Protein AF-A0A2D5THM4-F1 (afdb_monomer_lite)

Secondary structure (DSSP, 8-state):
-HHHHHHHHHHTTPPP----THHHHHHHHH----HHHHHHHHHHHHHHHH-HHHHHHHHTS-HHHHHHHHHHHHHHHHHHHHHHHTTS---HHHHHHHHHHHHHHHHHHH-GGGGTTS-HHHHHHHHTSHHHHHHHHHHHHHHS-S---

Foldseek 3Di:
DQVVVQVVCVVVVHHRDDDQCVVVVVCVVVVDPDPVVVVVVVVVVVVCVPDVVSVVVVVPDDPVVVVVVVVVSVVVVVVVVVVVCVPDDDDPLLVVLQVVLQCQLVVCLVCLCVCVVPDPVVSVQSNNSVNSSVVSSVVSVVPPDPDPD

Radius 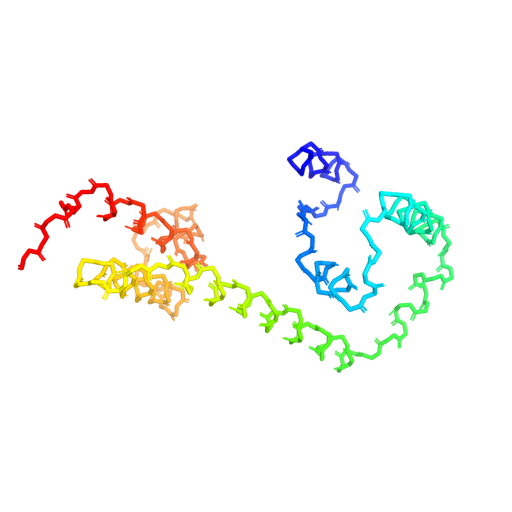of gyration: 20.5 Å; chains: 1; bounding box: 41×52×57 Å

Sequence (149 aa):
ADGVGTAVAGIFGGLPNTSFSQNVGLISMTGVMSRHVVSIGAVFLIICGFIPLVGAIIRTVPINVLGGGVIVMFGMVAAAGVNMLSGVAWNRRNMLIFAVSLSIGFGLQLVPDALQHTPGWLKILLTSGLLPAAFLAIVLNLILPEDID

pLDDT: mean 88.49, std 6.86, range [44.94, 95.81]

Structure (mmCIF, N/CA/C/O backbone):
data_AF-A0A2D5THM4-F1
#
_entry.id   AF-A0A2D5THM4-F1
#
loop_
_atom_site.group_PDB
_atom_site.id
_atom_site.type_symbol
_atom_site.label_atom_id
_atom_site.label_alt_id
_atom_site.label_comp_id
_atom_site.label_asym_id
_atom_site.label_entity_id
_atom_site.label_seq_id
_atom_site.pdbx_PDB_ins_code
_atom_site.Cartn_x
_atom_site.Cartn_y
_atom_site.Cartn_z
_atom_site.occupancy
_atom_site.B_iso_or_equiv
_atom_site.auth_seq_id
_atom_site.auth_comp_id
_atom_site.auth_asym_id
_atom_site.auth_atom_id
_atom_site.pdbx_PDB_model_num
ATOM 1 N N . ALA A 1 1 ? -13.167 4.631 -11.572 1.00 78.94 1 ALA A N 1
ATOM 2 C CA . ALA A 1 1 ? -12.142 4.756 -12.628 1.00 78.94 1 ALA A CA 1
ATOM 3 C C . ALA A 1 1 ? -11.077 3.672 -12.470 1.00 78.94 1 ALA A C 1
ATOM 5 O O . ALA A 1 1 ? -10.877 2.916 -13.408 1.00 78.94 1 ALA A O 1
ATOM 6 N N . ASP A 1 2 ? -10.496 3.520 -11.278 1.00 82.19 2 ASP A N 1
ATOM 7 C CA . ASP A 1 2 ? -9.368 2.611 -10.993 1.00 82.19 2 ASP A CA 1
ATOM 8 C C . ASP A 1 2 ? -9.632 1.138 -11.349 1.00 82.19 2 ASP A C 1
ATOM 10 O O . ASP A 1 2 ? -8.805 0.508 -12.005 1.00 82.19 2 ASP A O 1
ATOM 14 N N . GLY A 1 3 ? -10.817 0.601 -11.027 1.00 86.56 3 GLY A N 1
ATOM 15 C CA . GLY A 1 3 ? -11.189 -0.773 -11.399 1.00 86.56 3 GLY A CA 1
ATOM 16 C C . GLY A 1 3 ? -11.313 -0.992 -12.913 1.00 86.56 3 GLY A C 1
ATOM 17 O O . GLY A 1 3 ? -10.836 -1.994 -13.435 1.00 86.56 3 GLY A O 1
ATOM 18 N N . VAL A 1 4 ? -11.882 -0.022 -13.639 1.00 89.25 4 VAL A N 1
ATOM 19 C CA . VAL A 1 4 ? -11.970 -0.065 -15.111 1.00 89.25 4 VAL A CA 1
ATOM 20 C C . VAL A 1 4 ? -10.581 0.088 -15.731 1.00 89.25 4 VAL A C 1
ATOM 22 O O . VAL A 1 4 ? -10.229 -0.663 -16.632 1.00 89.25 4 VAL A O 1
ATOM 25 N N . GLY A 1 5 ? -9.762 1.011 -15.217 1.00 87.25 5 GLY A N 1
ATOM 26 C CA . GLY A 1 5 ? -8.383 1.204 -15.667 1.00 87.25 5 GLY A CA 1
ATOM 27 C C . GLY A 1 5 ? -7.515 -0.034 -15.444 1.00 87.25 5 GLY A C 1
ATOM 28 O O . GLY A 1 5 ? -6.733 -0.397 -16.315 1.00 87.25 5 GLY A O 1
ATOM 29 N N . THR A 1 6 ? -7.701 -0.724 -14.319 1.00 89.31 6 THR A N 1
ATOM 30 C CA . THR A 1 6 ? -7.056 -2.012 -14.031 1.00 89.31 6 THR A CA 1
ATOM 31 C C . THR A 1 6 ? -7.541 -3.118 -14.965 1.00 89.31 6 THR A C 1
ATOM 33 O O . THR A 1 6 ? -6.719 -3.871 -15.477 1.00 89.31 6 THR A O 1
ATOM 36 N N . ALA A 1 7 ? -8.846 -3.207 -15.238 1.00 90.25 7 ALA A N 1
ATOM 37 C CA . ALA A 1 7 ? -9.384 -4.197 -16.172 1.00 90.25 7 ALA A CA 1
ATOM 38 C C . ALA A 1 7 ? -8.823 -4.001 -17.590 1.00 90.25 7 ALA A C 1
ATOM 40 O O . ALA A 1 7 ? -8.372 -4.960 -18.212 1.00 90.25 7 ALA A O 1
ATOM 41 N N . VAL A 1 8 ? -8.783 -2.753 -18.072 1.00 90.56 8 VAL A N 1
ATOM 42 C CA . VAL A 1 8 ? -8.169 -2.411 -19.363 1.00 90.56 8 VAL A CA 1
ATOM 43 C C . VAL A 1 8 ? -6.675 -2.730 -19.350 1.00 90.56 8 VAL A C 1
ATOM 45 O O . VAL A 1 8 ? -6.195 -3.365 -20.282 1.00 90.56 8 VAL A O 1
ATOM 48 N N . ALA A 1 9 ? -5.943 -2.365 -18.293 1.00 89.00 9 ALA A N 1
ATOM 49 C CA . ALA A 1 9 ? -4.525 -2.701 -18.171 1.00 89.00 9 ALA A CA 1
ATOM 50 C C . ALA A 1 9 ? -4.290 -4.216 -18.237 1.00 89.00 9 ALA A C 1
ATOM 52 O O . ALA A 1 9 ? -3.413 -4.649 -18.977 1.00 89.00 9 ALA A O 1
ATOM 53 N N . GLY A 1 10 ? -5.120 -5.017 -17.563 1.00 90.69 10 GLY A N 1
ATOM 54 C CA . GLY A 1 10 ? -5.049 -6.478 -17.604 1.00 90.69 10 GLY A CA 1
ATOM 55 C C . GLY A 1 10 ? -5.205 -7.064 -19.012 1.00 90.69 10 GLY A C 1
ATOM 56 O O . GLY A 1 10 ? -4.492 -8.005 -19.349 1.00 90.69 10 GLY A O 1
ATOM 57 N N . ILE A 1 11 ? -6.053 -6.474 -19.869 1.00 93.00 11 ILE A N 1
ATOM 58 C CA . ILE A 1 11 ? -6.193 -6.881 -21.285 1.00 93.00 11 ILE A CA 1
ATOM 59 C C . ILE A 1 11 ? -4.870 -6.699 -22.046 1.00 93.00 11 ILE A C 1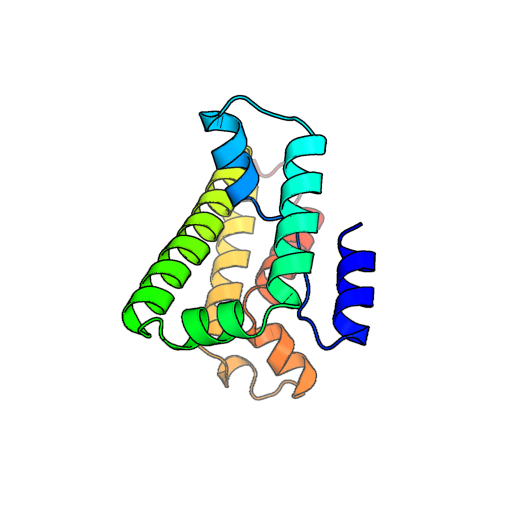
ATOM 61 O O . ILE A 1 11 ? -4.520 -7.525 -22.885 1.00 93.00 11 ILE A O 1
ATOM 65 N N . PHE A 1 12 ? -4.116 -5.645 -21.731 1.00 89.94 12 PHE A N 1
ATOM 66 C CA . PHE A 1 12 ? -2.824 -5.340 -22.353 1.00 89.94 12 PHE A CA 1
ATOM 67 C C . PHE A 1 12 ? -1.619 -5.932 -21.594 1.00 89.94 12 PHE A C 1
ATOM 69 O O . PHE A 1 12 ? -0.480 -5.570 -21.882 1.00 89.94 12 PHE A O 1
ATOM 76 N N . GLY A 1 13 ? -1.842 -6.830 -20.625 1.00 88.50 13 GLY A N 1
ATOM 77 C CA . GLY A 1 13 ? -0.775 -7.444 -19.820 1.00 88.50 13 GLY A CA 1
ATOM 78 C C . GLY A 1 13 ? -0.152 -6.517 -18.766 1.00 88.50 13 GLY A C 1
ATOM 79 O O . GLY A 1 13 ? 0.914 -6.814 -18.231 1.00 88.50 13 GLY A O 1
ATOM 80 N N . GLY A 1 14 ? -0.797 -5.389 -18.475 1.00 86.38 14 GLY A N 1
ATOM 81 C CA . GLY A 1 14 ? -0.431 -4.476 -17.399 1.00 86.38 14 GLY A CA 1
ATOM 82 C C . GLY A 1 14 ? -0.827 -4.998 -16.017 1.00 86.38 14 GLY A C 1
ATOM 83 O O . GLY A 1 14 ? -1.682 -5.871 -15.867 1.00 86.38 14 GLY A O 1
ATOM 84 N N . LEU A 1 15 ? -0.194 -4.435 -14.989 1.00 87.44 15 LEU A N 1
ATOM 85 C CA . LEU A 1 15 ? -0.490 -4.738 -13.590 1.00 87.44 15 LEU A CA 1
ATOM 86 C C . LEU A 1 15 ? -1.693 -3.919 -13.081 1.00 87.44 15 LEU A C 1
ATOM 88 O O . LEU A 1 15 ? -2.080 -2.936 -13.717 1.00 87.44 15 LEU A O 1
ATOM 92 N N . PRO A 1 16 ? -2.297 -4.302 -11.939 1.00 83.56 16 PRO A N 1
ATOM 93 C CA . PRO A 1 16 ? -3.325 -3.497 -11.292 1.00 83.56 16 PRO A CA 1
ATOM 94 C C . PRO A 1 16 ? -2.842 -2.082 -10.974 1.00 83.56 16 PRO A C 1
ATOM 96 O O . PRO A 1 16 ? -1.770 -1.894 -10.398 1.00 83.56 16 PRO A O 1
ATOM 99 N N . ASN A 1 17 ? -3.665 -1.094 -11.317 1.00 84.56 17 ASN A N 1
ATOM 100 C CA . ASN A 1 17 ? -3.349 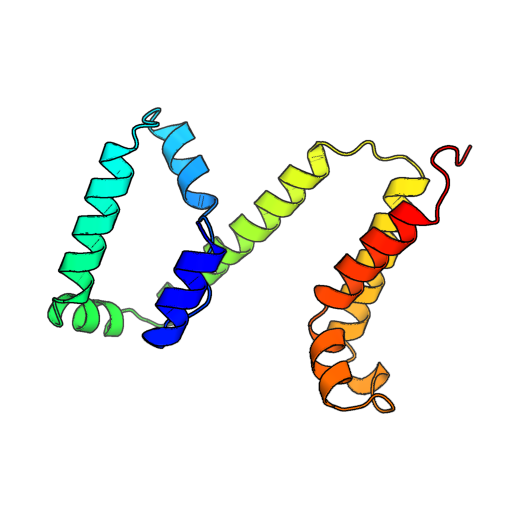0.321 -11.173 1.00 84.56 17 ASN A CA 1
ATOM 101 C C . ASN A 1 17 ? -4.226 0.947 -10.088 1.00 84.56 17 ASN A C 1
ATOM 103 O O . ASN A 1 17 ? -5.413 0.640 -9.972 1.00 84.56 17 ASN A O 1
ATOM 107 N N . THR A 1 18 ? -3.655 1.877 -9.330 1.00 84.12 18 THR A N 1
ATOM 108 C CA . THR A 1 18 ? -4.377 2.667 -8.329 1.00 84.12 18 THR A CA 1
ATOM 109 C C . THR A 1 18 ? -3.865 4.102 -8.323 1.00 84.12 18 THR A C 1
ATOM 111 O O . THR A 1 18 ? -2.790 4.399 -8.854 1.00 84.12 18 THR A O 1
ATOM 114 N N . SER A 1 19 ? -4.643 5.002 -7.733 1.00 80.25 19 SER A N 1
ATOM 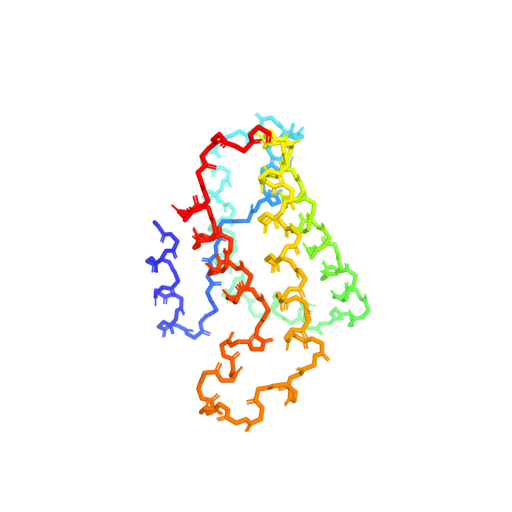115 C CA . SER A 1 19 ? -4.259 6.398 -7.553 1.00 80.25 19 SER A CA 1
ATOM 116 C C . SER A 1 19 ? -2.990 6.517 -6.693 1.00 80.25 19 SER A C 1
ATOM 118 O O . SER A 1 19 ? -2.953 6.077 -5.546 1.00 80.25 19 SER A O 1
ATOM 120 N N . PHE A 1 20 ? -1.936 7.127 -7.242 1.00 77.44 20 PHE A N 1
ATOM 121 C CA . PHE A 1 20 ? -0.663 7.315 -6.541 1.00 77.44 20 PHE A CA 1
ATOM 122 C C . PHE A 1 20 ? -0.751 8.460 -5.520 1.00 77.44 20 PHE A C 1
ATOM 124 O O . PHE A 1 20 ? -0.769 9.635 -5.892 1.00 77.44 20 PHE A O 1
ATOM 131 N N . SER A 1 21 ? -0.728 8.137 -4.223 1.00 70.25 21 SER A N 1
ATOM 132 C CA . SER A 1 21 ? -0.778 9.132 -3.134 1.00 70.25 21 SER A CA 1
ATOM 133 C C . SER A 1 21 ? 0.414 10.097 -3.121 1.00 70.25 21 SER A C 1
ATOM 135 O O . SER A 1 21 ? 0.312 11.198 -2.585 1.00 70.25 21 SER A O 1
ATOM 137 N N . GLN A 1 22 ? 1.531 9.740 -3.765 1.00 77.12 22 GLN A N 1
ATOM 138 C CA . GLN A 1 22 ? 2.686 10.631 -3.946 1.00 77.12 22 GLN A CA 1
ATOM 139 C C . GLN A 1 22 ? 2.325 11.904 -4.732 1.00 77.12 22 GLN A C 1
ATOM 141 O O . GLN A 1 22 ? 2.898 12.967 -4.486 1.00 77.12 22 GLN A O 1
ATOM 146 N N . ASN A 1 23 ? 1.325 11.830 -5.617 1.00 78.56 23 ASN A N 1
ATOM 147 C CA . ASN A 1 23 ? 0.868 12.979 -6.399 1.00 78.56 23 ASN A CA 1
ATOM 148 C C . ASN A 1 23 ? 0.219 14.051 -5.512 1.00 78.56 23 ASN A C 1
ATOM 150 O O . ASN A 1 23 ? 0.340 15.239 -5.801 1.00 78.56 23 ASN A O 1
ATOM 154 N N . VAL A 1 24 ? -0.417 13.656 -4.403 1.00 73.19 24 VAL A N 1
ATOM 155 C CA . VAL A 1 24 ? -1.021 14.592 -3.439 1.00 73.19 24 VAL A CA 1
ATOM 156 C C . VAL A 1 24 ? 0.059 15.430 -2.748 1.00 73.19 24 VAL A C 1
ATOM 158 O O . VAL A 1 24 ? -0.106 16.640 -2.595 1.00 73.19 24 VAL A O 1
ATOM 161 N N . GLY A 1 25 ? 1.201 14.818 -2.412 1.00 72.31 25 GLY A N 1
ATOM 162 C CA . GLY A 1 25 ? 2.359 15.529 -1.862 1.00 72.31 25 GLY A CA 1
ATOM 163 C C . GLY A 1 25 ? 2.899 16.588 -2.828 1.00 72.31 25 GLY A C 1
ATOM 164 O O . GLY A 1 25 ? 3.069 17.745 -2.447 1.00 72.31 25 GLY A O 1
ATOM 165 N N . LEU A 1 26 ? 3.060 16.237 -4.106 1.00 79.00 26 LEU A N 1
ATOM 166 C CA . LEU A 1 26 ? 3.470 17.183 -5.153 1.00 79.00 26 LEU A CA 1
ATOM 167 C C . LEU A 1 26 ? 2.493 18.358 -5.315 1.00 79.00 26 LEU A C 1
ATOM 169 O O . LEU A 1 26 ? 2.924 19.505 -5.454 1.00 79.00 26 LEU A O 1
ATOM 173 N N . ILE A 1 27 ? 1.184 18.098 -5.250 1.00 84.25 27 ILE A N 1
ATOM 174 C CA . ILE A 1 27 ? 0.154 19.147 -5.312 1.00 84.25 27 ILE A CA 1
ATOM 175 C C . ILE A 1 27 ? 0.257 20.078 -4.098 1.00 84.25 27 ILE A C 1
ATOM 177 O O . ILE A 1 27 ? 0.168 21.291 -4.266 1.00 84.25 27 ILE A O 1
ATOM 181 N N . SER A 1 28 ? 0.507 19.549 -2.894 1.00 77.75 28 SER A N 1
ATOM 182 C CA . SER A 1 28 ? 0.663 20.381 -1.689 1.00 77.75 28 SER A CA 1
ATOM 183 C C . SER A 1 28 ? 1.880 21.313 -1.739 1.00 77.75 28 SER A C 1
ATOM 185 O O . SER A 1 28 ? 1.813 22.421 -1.217 1.00 77.75 28 SER A O 1
ATOM 187 N N . MET A 1 29 ? 2.964 20.907 -2.412 1.00 82.88 29 MET A N 1
ATOM 188 C CA . MET A 1 29 ? 4.165 21.738 -2.581 1.00 82.88 29 MET A CA 1
ATOM 189 C C . MET A 1 29 ? 4.025 22.766 -3.707 1.00 82.88 29 MET A C 1
ATOM 191 O O . MET A 1 29 ? 4.495 23.892 -3.583 1.00 82.88 29 MET A O 1
ATOM 195 N N . THR A 1 30 ? 3.411 22.372 -4.825 1.00 88.81 30 THR A N 1
ATOM 196 C CA . THR A 1 30 ? 3.282 23.230 -6.015 1.00 88.81 30 THR A CA 1
ATOM 197 C C . THR A 1 30 ? 2.065 24.152 -5.958 1.00 88.81 30 THR A C 1
ATOM 199 O O . THR A 1 30 ? 2.026 25.149 -6.672 1.00 88.81 30 THR A O 1
ATOM 202 N N . GLY A 1 31 ? 1.055 23.822 -5.148 1.00 86.62 31 GLY A N 1
ATOM 203 C CA . GLY A 1 31 ? -0.224 24.532 -5.080 1.00 86.62 31 GLY A CA 1
ATOM 204 C C . GLY A 1 31 ? -1.110 24.355 -6.321 1.00 86.62 31 GLY A C 1
ATOM 205 O O . GLY A 1 31 ? -2.180 24.957 -6.404 1.00 86.62 31 GLY A O 1
ATOM 206 N N . VAL A 1 32 ? -0.700 23.538 -7.299 1.00 88.88 32 VAL A N 1
ATOM 207 C CA . VAL A 1 32 ? -1.402 23.396 -8.582 1.00 88.88 32 VAL A CA 1
ATOM 208 C C . VAL A 1 32 ? -2.279 22.143 -8.580 1.00 88.88 32 VAL A C 1
ATOM 210 O O . VAL A 1 32 ? -1.810 21.036 -8.820 1.00 88.88 32 VAL A O 1
ATOM 213 N N . MET A 1 33 ? -3.588 22.323 -8.387 1.00 86.31 33 MET A N 1
ATOM 214 C CA . MET A 1 33 ? -4.593 21.244 -8.420 1.00 86.31 33 MET A CA 1
ATOM 215 C C . MET A 1 33 ? -5.316 21.138 -9.785 1.00 86.31 33 MET A C 1
ATOM 217 O O . MET A 1 33 ? -6.499 20.810 -9.872 1.00 86.31 33 MET A O 1
ATOM 221 N N . SER A 1 34 ? -4.636 21.462 -10.889 1.00 89.44 34 SER A N 1
ATOM 222 C CA . SER A 1 34 ? -5.265 21.481 -12.219 1.00 89.44 34 SER A CA 1
ATOM 223 C C . SER A 1 34 ? -5.298 20.096 -12.868 1.00 89.44 34 SER A C 1
ATOM 225 O O . SER A 1 34 ? -4.255 19.489 -13.115 1.00 89.44 34 SER A O 1
ATOM 227 N N . ARG A 1 35 ? -6.496 19.639 -13.269 1.00 88.12 35 ARG A N 1
ATOM 228 C CA . ARG A 1 35 ? -6.676 18.393 -14.046 1.00 88.12 35 ARG A CA 1
ATOM 229 C C . ARG A 1 35 ? -5.879 18.381 -15.354 1.00 88.12 35 ARG A C 1
ATOM 231 O O . ARG A 1 35 ? -5.469 17.323 -15.809 1.00 88.12 35 ARG A O 1
ATOM 238 N N . HIS A 1 36 ? -5.642 19.556 -15.942 1.00 91.25 36 HIS A N 1
ATOM 239 C CA . HIS A 1 36 ? -4.914 19.683 -17.203 1.00 91.25 36 HIS A CA 1
ATOM 240 C C . HIS A 1 36 ? -3.453 19.261 -17.052 1.00 91.25 36 HIS A C 1
ATOM 242 O O . HIS A 1 36 ? -2.919 18.620 -17.948 1.00 91.25 36 HIS A O 1
ATOM 248 N N . VAL A 1 37 ? -2.830 19.549 -15.904 1.00 89.75 37 VAL A N 1
ATOM 249 C CA . VAL A 1 37 ? -1.444 19.140 -15.623 1.00 89.75 37 VAL A CA 1
ATOM 250 C C . VAL A 1 37 ? -1.339 17.616 -15.598 1.00 89.75 37 VAL A C 1
ATOM 252 O O . VAL A 1 37 ? -0.445 17.048 -16.220 1.00 89.75 37 VAL A O 1
ATOM 255 N N . VAL A 1 38 ? -2.305 16.950 -14.959 1.00 88.56 38 VAL A N 1
ATOM 256 C CA . VAL A 1 38 ? -2.375 15.483 -14.915 1.00 88.56 38 VAL A CA 1
ATOM 257 C C . VAL A 1 38 ? -2.606 14.899 -16.311 1.00 88.56 38 VAL A C 1
ATOM 259 O O . VAL A 1 38 ? -1.912 13.962 -16.697 1.00 88.56 38 VAL A O 1
ATOM 262 N N . SER A 1 39 ? -3.521 15.471 -17.101 1.00 90.38 39 SER A N 1
ATOM 263 C CA . SER A 1 39 ? -3.778 15.014 -18.474 1.00 90.38 39 SER A CA 1
ATOM 264 C C . SER A 1 39 ? -2.561 15.169 -19.388 1.00 90.38 39 SER A C 1
ATOM 266 O O . SER A 1 39 ? -2.262 14.259 -20.158 1.00 90.38 39 SER A O 1
ATOM 268 N N . ILE A 1 40 ? -1.832 16.286 -19.292 1.00 93.88 40 ILE A N 1
ATOM 269 C CA . ILE A 1 40 ? -0.593 16.503 -20.056 1.00 93.88 40 ILE A CA 1
ATOM 270 C C . ILE A 1 40 ? 0.458 15.464 -19.655 1.00 93.88 40 ILE A C 1
ATOM 272 O O . ILE A 1 40 ? 1.075 14.857 -20.528 1.00 93.88 40 ILE A O 1
ATOM 276 N N . GLY A 1 41 ? 0.615 15.203 -18.352 1.00 91.31 41 GLY A N 1
ATOM 277 C CA . GLY A 1 41 ? 1.498 14.150 -17.851 1.00 91.31 41 GLY A CA 1
ATOM 278 C C . GLY A 1 41 ? 1.118 12.760 -18.371 1.00 91.31 41 GLY A C 1
ATOM 279 O O . GLY A 1 41 ? 1.988 12.006 -18.796 1.00 91.31 41 GLY A O 1
ATOM 280 N N . ALA A 1 42 ? -0.176 12.435 -18.414 1.00 90.69 42 ALA A N 1
ATOM 281 C CA . ALA A 1 42 ? -0.656 11.165 -18.956 1.00 90.69 42 ALA A CA 1
ATOM 282 C C . ALA A 1 42 ? -0.337 11.017 -20.453 1.00 90.69 42 ALA A C 1
ATOM 284 O O . ALA A 1 42 ? 0.200 9.991 -20.864 1.00 90.69 42 ALA A O 1
ATOM 285 N N . VAL A 1 43 ? -0.605 12.048 -21.264 1.00 95.25 43 VAL A N 1
ATOM 286 C CA . VAL A 1 43 ? -0.266 12.049 -22.699 1.00 95.25 43 VAL A CA 1
ATOM 287 C C . VAL A 1 43 ? 1.242 11.920 -22.905 1.00 95.25 43 VAL A C 1
ATOM 289 O O . VAL A 1 43 ? 1.680 11.139 -23.747 1.00 95.25 43 VAL A O 1
ATOM 292 N N . PHE A 1 44 ? 2.041 12.627 -22.106 1.00 94.62 44 PHE A N 1
ATOM 293 C CA . PHE A 1 44 ? 3.496 12.513 -22.131 1.00 94.62 44 PHE A CA 1
ATOM 294 C C . PHE A 1 44 ? 3.964 11.078 -21.848 1.00 94.62 44 PHE A C 1
ATOM 296 O O . PHE A 1 44 ? 4.749 10.532 -22.620 1.00 94.62 44 PHE A O 1
ATOM 303 N N . LEU A 1 45 ? 3.437 10.433 -20.802 1.00 92.62 45 LEU A N 1
ATOM 304 C CA . LEU A 1 45 ? 3.777 9.045 -20.472 1.00 92.62 45 LEU A CA 1
ATOM 305 C C . LEU A 1 45 ? 3.348 8.058 -21.564 1.00 92.62 45 LEU A C 1
ATOM 307 O O . LEU A 1 45 ? 4.097 7.127 -21.856 1.00 92.62 45 LEU A O 1
ATOM 311 N N . ILE A 1 46 ? 2.193 8.276 -22.201 1.00 92.75 46 ILE A N 1
ATOM 312 C CA . ILE A 1 46 ? 1.748 7.475 -23.350 1.00 92.75 46 ILE A CA 1
ATOM 313 C C . ILE A 1 46 ? 2.759 7.593 -24.495 1.00 92.75 46 ILE A C 1
ATOM 315 O O . ILE A 1 46 ? 3.213 6.574 -25.010 1.00 92.75 46 ILE A O 1
ATOM 319 N N . ILE A 1 47 ? 3.164 8.816 -24.858 1.00 94.88 47 ILE A N 1
ATOM 320 C CA . ILE A 1 47 ? 4.158 9.054 -25.915 1.00 94.88 47 ILE A CA 1
ATOM 321 C C . ILE A 1 47 ? 5.486 8.373 -25.565 1.00 94.88 47 ILE A C 1
ATOM 323 O O . ILE A 1 47 ? 6.035 7.648 -26.391 1.00 94.88 47 ILE A O 1
ATOM 327 N N . CYS A 1 48 ? 5.979 8.543 -24.335 1.00 92.75 48 CYS A N 1
ATOM 328 C CA . CYS A 1 48 ? 7.194 7.877 -23.867 1.00 92.75 48 CYS A CA 1
ATOM 329 C C . CYS A 1 48 ? 7.091 6.347 -23.927 1.00 92.75 48 CYS A C 1
ATOM 331 O O . CYS A 1 48 ? 8.078 5.697 -24.262 1.00 92.75 48 CYS A O 1
ATOM 333 N N . GLY A 1 49 ? 5.913 5.778 -23.658 1.00 90.12 49 GLY A N 1
ATOM 334 C CA . GLY A 1 49 ? 5.661 4.339 -23.756 1.00 90.12 49 GLY A CA 1
ATOM 335 C C . GLY A 1 49 ? 5.830 3.778 -25.171 1.00 90.12 49 GLY A C 1
ATOM 336 O O . GLY A 1 49 ? 6.239 2.630 -25.323 1.00 90.12 49 GLY A O 1
ATOM 337 N N . PHE A 1 50 ? 5.591 4.589 -26.207 1.00 93.19 50 PHE A N 1
ATOM 338 C CA . PHE A 1 50 ? 5.822 4.206 -27.605 1.00 93.19 50 PHE A CA 1
ATOM 339 C C . PHE A 1 50 ? 7.267 4.430 -28.077 1.00 93.19 50 PHE A C 1
ATOM 341 O O . PHE A 1 50 ? 7.623 3.989 -29.170 1.00 93.19 50 PHE A O 1
ATOM 348 N N . ILE A 1 51 ? 8.114 5.095 -27.282 1.00 95.44 51 ILE A N 1
ATOM 349 C CA . ILE A 1 51 ? 9.503 5.390 -27.646 1.00 95.44 51 ILE A CA 1
ATOM 350 C C . ILE A 1 51 ? 10.429 4.320 -27.038 1.00 95.44 51 ILE A C 1
ATOM 352 O O . ILE A 1 51 ? 10.731 4.370 -25.842 1.00 95.44 51 ILE A O 1
ATOM 356 N N . PRO A 1 52 ? 10.983 3.389 -27.840 1.00 90.12 52 PRO A N 1
ATOM 357 C CA . PRO A 1 52 ? 11.829 2.307 -27.324 1.00 90.12 52 PRO A CA 1
ATOM 358 C C . PRO A 1 52 ? 13.128 2.813 -26.679 1.00 90.12 52 PRO A C 1
ATOM 360 O O . PRO A 1 52 ? 13.675 2.157 -25.794 1.00 90.12 52 PRO A O 1
ATOM 363 N N . LEU A 1 53 ? 13.601 4.002 -27.072 1.00 93.25 53 LEU A N 1
ATOM 364 C CA . LEU A 1 53 ? 14.772 4.644 -26.473 1.00 93.25 53 LEU A CA 1
ATOM 365 C C . LEU A 1 53 ? 14.571 4.935 -24.977 1.00 93.25 53 LEU A C 1
ATOM 367 O O . LEU A 1 53 ? 15.501 4.762 -24.194 1.00 93.25 53 LEU A O 1
ATOM 371 N N . VAL A 1 54 ? 13.357 5.315 -24.565 1.00 91.50 54 VAL A N 1
ATOM 372 C CA . VAL A 1 54 ? 13.041 5.561 -23.150 1.00 91.50 54 VAL A CA 1
ATOM 373 C C . VAL A 1 54 ? 13.161 4.259 -22.356 1.00 91.50 54 VAL A C 1
ATOM 375 O O . VAL A 1 54 ? 13.814 4.228 -21.315 1.00 91.50 54 VAL A O 1
ATOM 378 N N . GLY A 1 55 ? 12.618 3.159 -22.887 1.00 88.12 55 GLY A N 1
ATOM 379 C CA . GLY A 1 55 ? 12.759 1.832 -22.282 1.00 88.12 55 GLY A CA 1
ATOM 380 C C . GLY A 1 55 ? 14.216 1.363 -22.194 1.00 88.12 55 GLY A C 1
ATOM 381 O O . GLY A 1 55 ? 14.623 0.798 -21.178 1.00 88.12 55 GLY A O 1
ATOM 382 N N . ALA A 1 56 ? 15.027 1.649 -23.218 1.00 92.25 56 ALA A N 1
ATOM 383 C CA . ALA A 1 56 ? 16.454 1.332 -23.212 1.00 92.25 56 ALA A CA 1
ATOM 384 C C . ALA A 1 56 ? 17.201 2.082 -22.098 1.00 92.25 56 ALA A C 1
ATOM 386 O O . ALA A 1 56 ? 17.973 1.464 -21.369 1.00 92.25 56 ALA A O 1
ATOM 387 N N . ILE A 1 57 ? 16.920 3.376 -21.910 1.00 93.31 57 ILE A N 1
ATOM 388 C CA . ILE A 1 57 ? 17.509 4.180 -20.829 1.00 93.31 57 ILE A CA 1
ATOM 389 C C . ILE A 1 57 ? 17.106 3.619 -19.461 1.00 93.31 57 ILE A C 1
ATOM 391 O O . ILE A 1 57 ? 17.973 3.406 -18.615 1.00 93.31 57 ILE A O 1
ATOM 395 N N . ILE A 1 58 ? 15.826 3.297 -19.253 1.00 89.69 58 ILE A N 1
ATOM 396 C CA . ILE A 1 58 ? 15.351 2.713 -17.986 1.00 89.69 58 ILE A CA 1
ATOM 397 C C . ILE A 1 58 ? 16.082 1.397 -17.680 1.00 89.69 58 ILE A C 1
ATOM 399 O O . ILE A 1 58 ? 16.468 1.158 -16.538 1.00 89.69 58 ILE A O 1
ATOM 403 N N . ARG A 1 59 ? 16.354 0.567 -18.695 1.00 90.25 59 ARG A N 1
ATOM 404 C CA . ARG A 1 59 ? 17.102 -0.689 -18.525 1.00 90.25 59 ARG A CA 1
ATOM 405 C C . ARG A 1 59 ? 18.566 -0.481 -18.119 1.00 90.25 59 ARG A C 1
ATOM 407 O O . ARG A 1 59 ? 19.149 -1.378 -17.517 1.00 90.25 59 ARG A O 1
ATOM 414 N N . THR A 1 60 ? 19.165 0.669 -18.432 1.00 94.12 60 THR A N 1
ATOM 415 C CA . THR A 1 60 ? 20.536 0.993 -17.990 1.00 94.12 60 THR A CA 1
ATOM 416 C C . THR A 1 60 ? 20.619 1.414 -16.523 1.00 94.12 60 THR A C 1
ATOM 418 O O . THR A 1 60 ? 21.723 1.501 -15.986 1.00 94.12 60 THR A O 1
ATOM 421 N N . VAL A 1 61 ? 19.481 1.658 -15.859 1.00 93.31 61 VAL A N 1
ATOM 422 C CA . VAL A 1 61 ? 19.455 2.083 -14.457 1.00 93.31 61 VAL A CA 1
ATOM 423 C C . VAL A 1 61 ? 19.969 0.952 -13.554 1.00 93.31 61 VAL A C 1
ATOM 425 O O . VAL A 1 61 ? 19.421 -0.153 -13.575 1.00 93.31 61 VAL A O 1
ATOM 428 N N . PRO A 1 62 ? 20.993 1.210 -12.721 1.00 93.88 62 PRO A N 1
ATOM 429 C CA . PRO A 1 62 ? 21.524 0.219 -11.794 1.00 93.88 62 PRO A CA 1
ATOM 430 C C . PRO A 1 62 ? 20.493 -0.265 -10.760 1.00 93.88 62 PRO A C 1
ATOM 432 O O . PRO A 1 62 ? 19.691 0.514 -10.238 1.00 93.88 62 PRO A O 1
ATOM 435 N N . ILE A 1 63 ? 20.555 -1.550 -10.393 1.00 92.19 63 ILE A N 1
ATOM 436 C CA . ILE A 1 63 ? 19.598 -2.172 -9.460 1.00 92.19 63 ILE A CA 1
ATOM 437 C C . ILE A 1 63 ? 19.605 -1.533 -8.063 1.00 92.19 63 ILE A C 1
ATOM 439 O O . ILE A 1 63 ? 18.569 -1.465 -7.409 1.00 92.19 63 ILE A O 1
ATOM 443 N N . ASN A 1 64 ? 20.744 -1.005 -7.615 1.00 93.19 64 ASN A N 1
ATOM 444 C CA . ASN A 1 64 ? 20.863 -0.269 -6.355 1.00 93.19 64 ASN A CA 1
ATOM 445 C C . ASN A 1 64 ? 20.064 1.047 -6.366 1.00 93.19 64 ASN A C 1
ATOM 447 O O . ASN A 1 64 ? 19.515 1.428 -5.334 1.00 93.19 64 ASN A O 1
ATOM 451 N N . VAL A 1 65 ? 19.939 1.713 -7.519 1.00 93.56 65 VAL A N 1
ATOM 452 C CA . VAL A 1 65 ? 19.107 2.922 -7.662 1.00 93.56 65 VAL A CA 1
ATOM 453 C C . VAL A 1 65 ? 17.626 2.550 -7.661 1.00 93.56 65 VAL A C 1
ATOM 455 O O . VAL A 1 65 ? 16.835 3.172 -6.951 1.00 93.56 65 VAL A O 1
ATOM 458 N N . LEU A 1 66 ? 17.257 1.492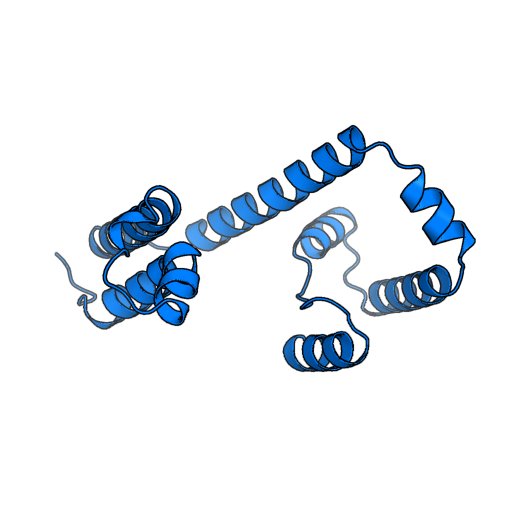 -8.394 1.00 90.31 66 LEU A N 1
ATOM 459 C CA . LEU A 1 66 ? 15.888 0.966 -8.389 1.00 90.31 66 LEU A CA 1
ATOM 460 C C . LEU A 1 66 ? 15.463 0.535 -6.978 1.00 90.31 66 LEU A C 1
ATOM 462 O O . LEU A 1 66 ? 14.370 0.881 -6.538 1.00 90.31 66 LEU A O 1
ATOM 466 N N . GLY A 1 67 ? 16.350 -0.136 -6.238 1.00 91.12 67 GLY A N 1
ATOM 467 C CA . GLY A 1 67 ? 16.124 -0.513 -4.842 1.00 91.12 67 GLY A CA 1
ATOM 468 C C . GLY A 1 67 ? 15.876 0.695 -3.936 1.00 91.12 67 GLY A C 1
ATOM 469 O O . GLY A 1 67 ? 14.922 0.688 -3.162 1.00 91.12 67 GLY A O 1
ATOM 470 N N . GLY A 1 68 ? 16.666 1.765 -4.083 1.00 92.25 68 GLY A N 1
ATOM 471 C CA . GLY A 1 68 ? 16.436 3.025 -3.367 1.00 92.25 68 GLY A CA 1
ATOM 472 C C . GLY A 1 68 ? 15.058 3.629 -3.660 1.00 92.25 68 GLY A C 1
ATOM 473 O O . GLY A 1 68 ? 14.342 4.013 -2.735 1.00 92.25 68 GLY A O 1
ATOM 474 N N . GLY A 1 69 ? 14.643 3.639 -4.931 1.00 89.88 69 GLY A N 1
ATOM 475 C CA . GLY A 1 69 ? 13.309 4.096 -5.332 1.00 89.88 69 GLY A CA 1
ATOM 476 C C . GLY A 1 69 ? 12.180 3.267 -4.710 1.00 89.88 69 GLY A C 1
ATOM 477 O O . GLY A 1 69 ? 11.206 3.823 -4.203 1.00 89.88 69 GLY A O 1
ATOM 478 N N . VAL A 1 70 ? 12.339 1.942 -4.679 1.00 89.62 70 VAL A N 1
ATOM 479 C CA . VAL A 1 70 ? 11.376 1.016 -4.067 1.00 89.62 70 VAL A CA 1
ATOM 480 C C . VAL A 1 70 ? 11.255 1.243 -2.555 1.00 89.62 70 VAL A C 1
ATOM 482 O O . VAL A 1 70 ? 10.139 1.281 -2.039 1.00 89.62 70 VAL A O 1
ATOM 485 N N . ILE A 1 71 ? 12.370 1.465 -1.848 1.00 92.25 71 ILE A N 1
ATOM 486 C CA . ILE A 1 71 ? 12.364 1.773 -0.407 1.00 92.25 71 ILE A CA 1
ATOM 487 C C . ILE A 1 71 ? 11.576 3.056 -0.130 1.00 92.25 71 ILE A C 1
ATOM 489 O O . ILE A 1 71 ? 10.727 3.073 0.761 1.00 92.25 71 ILE A O 1
ATOM 493 N N . VAL A 1 72 ? 11.807 4.116 -0.912 1.00 89.88 72 VAL A N 1
ATOM 494 C CA . VAL A 1 72 ? 11.060 5.376 -0.770 1.00 89.88 72 VAL A CA 1
ATOM 495 C C . VAL A 1 72 ? 9.573 5.163 -1.055 1.00 89.88 72 VAL A C 1
ATOM 497 O O . VAL A 1 72 ? 8.732 5.656 -0.304 1.00 89.88 72 VAL A O 1
ATOM 500 N N . MET A 1 73 ? 9.227 4.397 -2.095 1.00 87.62 73 MET A N 1
ATOM 501 C CA . MET A 1 73 ? 7.832 4.107 -2.434 1.00 87.62 73 MET A CA 1
ATOM 502 C C . MET A 1 73 ? 7.114 3.377 -1.291 1.00 87.62 73 MET A C 1
ATOM 504 O O . MET A 1 73 ? 6.064 3.836 -0.843 1.00 87.62 73 MET A O 1
ATOM 508 N N . PHE A 1 74 ? 7.689 2.289 -0.770 1.00 88.56 74 PHE A N 1
ATOM 509 C CA . PHE A 1 74 ? 7.097 1.551 0.350 1.00 88.56 74 PHE A CA 1
ATOM 510 C C . PHE A 1 74 ? 7.083 2.360 1.654 1.00 88.56 74 PHE A C 1
ATOM 512 O O . PHE A 1 74 ? 6.106 2.288 2.398 1.00 88.56 74 PHE A O 1
ATOM 519 N N . GLY A 1 75 ? 8.106 3.182 1.910 1.00 91.12 75 GLY A N 1
ATOM 520 C CA . GLY A 1 75 ? 8.136 4.094 3.056 1.00 91.12 75 GLY A CA 1
ATOM 521 C C . GLY A 1 75 ? 7.002 5.121 3.016 1.00 91.12 75 GLY A C 1
ATOM 522 O O . GLY A 1 75 ? 6.321 5.333 4.018 1.00 91.12 75 GLY A O 1
ATOM 523 N N . MET A 1 76 ? 6.727 5.695 1.841 1.00 86.69 76 MET A N 1
ATOM 524 C CA . MET A 1 76 ? 5.596 6.607 1.645 1.00 86.69 76 MET A CA 1
ATOM 525 C C . MET A 1 76 ? 4.243 5.901 1.806 1.00 86.69 76 MET A C 1
ATOM 527 O O . MET A 1 76 ? 3.322 6.486 2.374 1.00 86.69 76 MET A O 1
ATOM 531 N N . VAL A 1 77 ? 4.114 4.646 1.358 1.00 87.88 77 VAL A N 1
ATOM 532 C CA . VAL A 1 77 ? 2.903 3.833 1.582 1.00 87.88 77 VAL A CA 1
ATOM 533 C C . VAL A 1 77 ? 2.672 3.602 3.078 1.00 87.88 77 VAL A C 1
ATOM 535 O O . VAL A 1 77 ? 1.561 3.813 3.565 1.00 87.88 77 VAL A O 1
ATOM 538 N N . ALA A 1 78 ? 3.717 3.238 3.826 1.00 90.44 78 ALA A N 1
ATOM 539 C CA . ALA A 1 78 ? 3.631 3.072 5.276 1.00 90.44 78 ALA A CA 1
ATOM 540 C C . ALA A 1 78 ? 3.246 4.387 5.979 1.00 90.44 78 ALA A C 1
ATOM 542 O O . ALA A 1 78 ? 2.343 4.399 6.817 1.00 90.44 78 ALA A O 1
ATOM 543 N N . ALA A 1 79 ? 3.867 5.507 5.592 1.00 90.12 79 ALA A N 1
ATOM 544 C CA . ALA A 1 79 ? 3.553 6.829 6.132 1.00 90.12 79 ALA A CA 1
ATOM 545 C C . ALA A 1 79 ? 2.098 7.248 5.857 1.00 90.12 79 ALA A C 1
ATOM 547 O O . ALA A 1 79 ? 1.435 7.779 6.748 1.00 90.12 79 ALA A O 1
ATOM 548 N N . ALA A 1 80 ? 1.573 6.967 4.660 1.00 87.12 80 ALA A N 1
ATOM 549 C CA . ALA A 1 80 ? 0.169 7.212 4.331 1.00 87.12 80 ALA A CA 1
ATOM 550 C C . ALA A 1 80 ? -0.781 6.375 5.208 1.00 87.12 80 ALA A C 1
ATOM 552 O O . ALA A 1 80 ? -1.800 6.888 5.668 1.00 87.12 80 ALA A O 1
ATOM 553 N N . GLY A 1 81 ? -0.423 5.120 5.502 1.00 89.38 81 GLY A N 1
ATOM 554 C CA . GLY A 1 81 ? -1.165 4.276 6.443 1.00 89.38 81 GLY A CA 1
ATOM 555 C C . GLY A 1 81 ? -1.206 4.862 7.859 1.00 89.38 81 GLY A C 1
ATOM 556 O O . GLY A 1 81 ? -2.275 4.948 8.459 1.00 89.38 81 GLY A O 1
ATOM 557 N N . VAL A 1 82 ? -0.067 5.341 8.372 1.00 92.31 82 VAL A N 1
ATOM 558 C CA . VAL A 1 82 ? 0.002 6.023 9.680 1.00 92.31 82 VAL A CA 1
ATOM 559 C C . VAL A 1 82 ? -0.827 7.310 9.678 1.00 92.31 82 VAL A C 1
ATOM 561 O O . VAL A 1 82 ? -1.555 7.576 10.632 1.00 92.31 82 VAL A O 1
ATOM 564 N N . ASN A 1 83 ? -0.767 8.093 8.599 1.00 89.31 83 ASN A N 1
ATOM 565 C CA . ASN A 1 83 ? -1.575 9.302 8.467 1.00 89.31 83 ASN A CA 1
ATOM 566 C C . ASN A 1 83 ? -3.082 8.989 8.484 1.00 89.31 83 ASN A C 1
ATOM 568 O O . ASN A 1 83 ? -3.830 9.676 9.172 1.00 89.31 83 ASN A O 1
ATOM 572 N N . MET A 1 84 ? -3.521 7.909 7.832 1.00 90.25 84 MET A N 1
ATOM 573 C CA . MET A 1 84 ? -4.919 7.464 7.888 1.00 90.25 84 MET A CA 1
ATOM 574 C C . MET A 1 84 ? -5.357 7.100 9.317 1.00 90.25 84 MET A C 1
ATOM 576 O O . MET A 1 84 ? -6.462 7.440 9.732 1.00 90.25 84 MET A O 1
ATOM 580 N N . LEU A 1 85 ? -4.477 6.464 10.098 1.00 92.69 85 LEU A N 1
ATOM 581 C CA . LEU A 1 85 ? -4.741 6.120 11.500 1.00 92.69 85 LEU A CA 1
ATOM 582 C C . LEU A 1 85 ? -4.769 7.338 12.434 1.00 92.69 85 LEU A C 1
ATOM 584 O O . LEU A 1 85 ? -5.355 7.262 13.512 1.00 92.69 85 LEU A O 1
ATOM 588 N N . SER A 1 86 ? -4.173 8.467 12.040 1.00 91.88 86 SER A N 1
ATOM 589 C CA . SER A 1 86 ? -4.158 9.682 12.869 1.00 91.88 86 SER A CA 1
ATOM 590 C C . SER A 1 86 ? -5.550 10.283 13.107 1.00 91.88 86 SER A C 1
ATOM 592 O O . SER A 1 86 ? -5.748 10.981 14.096 1.00 91.88 86 SER A O 1
ATOM 594 N N . GLY A 1 87 ? -6.523 9.974 12.243 1.00 90.00 87 GLY A N 1
ATOM 595 C CA . GLY A 1 87 ? -7.919 10.390 12.402 1.00 90.00 87 GLY A CA 1
ATOM 596 C C . GLY A 1 87 ? -8.755 9.499 13.329 1.00 90.00 87 GLY A C 1
ATOM 597 O O . GLY A 1 87 ? -9.934 9.780 13.531 1.00 90.00 87 GLY A O 1
ATOM 598 N N . VAL A 1 88 ? -8.189 8.415 13.870 1.00 92.50 88 VAL A N 1
ATOM 599 C CA . VAL A 1 88 ? -8.913 7.445 14.704 1.00 92.50 88 VAL A CA 1
ATOM 600 C C . VAL A 1 88 ? -8.804 7.815 16.184 1.00 92.50 88 VAL A C 1
ATOM 602 O O . VAL A 1 88 ? -7.721 8.100 16.692 1.00 92.50 88 VAL A O 1
ATOM 605 N N . ALA A 1 89 ? -9.923 7.752 16.911 1.00 92.44 89 ALA A N 1
ATOM 606 C CA . ALA A 1 89 ? -9.921 7.857 18.368 1.00 92.44 89 ALA A CA 1
ATOM 607 C C . ALA A 1 89 ? -9.360 6.569 18.999 1.00 92.44 89 ALA A C 1
ATOM 609 O O . ALA A 1 89 ? -9.949 5.492 18.876 1.00 92.44 89 ALA A O 1
ATOM 610 N N . TRP A 1 90 ? -8.225 6.673 19.689 1.00 92.06 90 TRP A N 1
ATOM 611 C CA . TRP A 1 90 ? -7.549 5.538 20.323 1.00 92.06 90 TRP A CA 1
ATOM 612 C C . TRP A 1 90 ? -8.152 5.195 21.691 1.00 92.06 90 TRP A C 1
ATOM 614 O O . TRP A 1 90 ? -7.585 5.496 22.737 1.00 92.06 90 TRP A O 1
ATOM 624 N N . ASN A 1 91 ? -9.318 4.551 21.677 1.00 91.44 91 ASN A N 1
ATOM 625 C CA . ASN A 1 91 ? -9.915 3.921 22.856 1.00 91.44 91 ASN A CA 1
ATOM 626 C C . ASN A 1 91 ? -9.483 2.445 22.978 1.00 91.44 91 ASN A C 1
ATOM 628 O O . ASN A 1 91 ? -8.865 1.877 22.071 1.00 91.44 91 ASN A O 1
ATOM 632 N N . ARG A 1 92 ? -9.809 1.801 24.108 1.00 90.25 92 ARG A N 1
ATOM 633 C CA . ARG A 1 92 ? -9.437 0.399 24.377 1.00 90.25 92 ARG A CA 1
ATOM 634 C C . ARG A 1 92 ? -9.913 -0.548 23.274 1.00 90.25 92 ARG A C 1
ATOM 636 O O . ARG A 1 92 ? -9.150 -1.408 22.844 1.00 90.25 92 ARG A O 1
ATOM 643 N N . ARG A 1 93 ? -11.131 -0.336 22.773 1.00 92.56 93 ARG A N 1
ATOM 644 C CA . ARG A 1 93 ? -11.720 -1.067 21.645 1.00 92.56 93 ARG A CA 1
ATOM 645 C C . ARG A 1 93 ? -10.864 -0.980 20.380 1.00 92.56 93 ARG A C 1
ATOM 647 O O . ARG A 1 93 ? -10.443 -2.005 19.853 1.00 92.56 93 ARG A O 1
ATOM 654 N N . ASN A 1 94 ? -10.577 0.229 19.908 1.00 93.19 94 ASN A N 1
ATOM 655 C CA . ASN A 1 94 ? -9.855 0.453 18.657 1.00 93.19 94 ASN A CA 1
ATOM 656 C C . ASN A 1 94 ? -8.392 0.004 18.765 1.00 93.19 94 ASN A C 1
ATOM 658 O O . ASN A 1 94 ? -7.857 -0.561 17.812 1.00 93.19 94 ASN A O 1
ATOM 662 N N . MET A 1 95 ? -7.771 0.158 19.941 1.00 93.00 95 MET A N 1
ATOM 663 C CA . MET A 1 95 ? -6.449 -0.411 20.219 1.00 93.00 95 MET A CA 1
ATOM 664 C C . MET A 1 95 ? -6.451 -1.942 20.141 1.00 93.00 95 MET A C 1
ATOM 666 O O . MET A 1 95 ? -5.541 -2.511 19.543 1.00 93.00 95 MET A O 1
ATOM 670 N N . LEU A 1 96 ? -7.469 -2.615 20.696 1.00 93.81 96 LEU A N 1
ATOM 671 C CA . LEU A 1 96 ? -7.600 -4.075 20.616 1.00 93.81 96 LEU A CA 1
ATOM 672 C C . LEU A 1 96 ? -7.812 -4.549 19.174 1.00 93.81 96 LEU A C 1
ATOM 674 O O . LEU A 1 96 ? -7.125 -5.472 18.738 1.00 93.81 96 LEU A O 1
ATOM 678 N N . ILE A 1 97 ? -8.709 -3.900 18.423 1.00 95.00 97 ILE A N 1
ATOM 679 C CA . ILE A 1 97 ? -8.948 -4.212 17.004 1.00 95.00 97 ILE A CA 1
ATOM 680 C C . ILE A 1 97 ? -7.643 -4.082 16.217 1.00 95.00 97 ILE A C 1
ATOM 682 O O . ILE A 1 97 ? -7.269 -5.002 15.487 1.00 95.00 97 ILE A O 1
ATOM 686 N N . PHE A 1 98 ? -6.934 -2.964 16.391 1.00 95.06 98 PHE A N 1
ATOM 687 C CA . PHE A 1 98 ? -5.667 -2.703 15.719 1.00 95.06 98 PHE A CA 1
ATOM 688 C C . PHE A 1 98 ? -4.606 -3.750 16.078 1.00 95.06 98 PHE A C 1
ATOM 690 O O . PHE A 1 98 ? -4.031 -4.362 15.180 1.00 95.06 98 PHE A O 1
ATOM 697 N N . ALA A 1 99 ? -4.390 -4.000 17.373 1.00 94.62 99 ALA A N 1
ATOM 698 C CA . ALA A 1 99 ? -3.374 -4.932 17.850 1.00 94.62 99 ALA A CA 1
ATOM 699 C C . ALA A 1 99 ? -3.624 -6.358 17.341 1.00 94.62 99 ALA A C 1
ATOM 701 O O . ALA A 1 99 ? -2.737 -6.953 16.738 1.00 94.62 99 ALA A O 1
ATOM 702 N N . VAL A 1 100 ? -4.839 -6.889 17.512 1.00 95.06 100 VAL A N 1
ATOM 703 C CA . VAL A 1 100 ? -5.169 -8.265 17.103 1.00 95.06 100 VAL A CA 1
ATOM 704 C C . VAL A 1 100 ? -5.047 -8.435 15.588 1.00 95.06 100 VAL A C 1
ATOM 706 O O . VAL A 1 100 ? -4.431 -9.394 15.120 1.00 95.06 100 VAL A O 1
ATOM 709 N N . SER A 1 101 ? -5.589 -7.489 14.819 1.00 95.50 101 SER A N 1
ATOM 710 C CA . SER A 1 101 ? -5.573 -7.556 13.354 1.00 95.50 101 SER A CA 1
ATOM 711 C C . SER A 1 101 ? -4.151 -7.480 12.800 1.00 95.50 101 SER A C 1
ATOM 713 O O . SER A 1 101 ? -3.782 -8.265 11.925 1.00 95.50 101 SER A O 1
ATOM 715 N N . LEU A 1 102 ? -3.330 -6.575 13.342 1.00 94.88 102 LEU A N 1
ATOM 716 C CA . LEU A 1 102 ? -1.944 -6.396 12.918 1.00 94.88 102 LEU A CA 1
ATOM 717 C C . LEU A 1 102 ? -1.068 -7.589 13.328 1.00 94.88 102 LEU A C 1
ATOM 719 O O . LEU A 1 102 ? -0.294 -8.089 12.510 1.00 94.88 102 LEU A O 1
ATOM 723 N N . SER A 1 103 ? -1.214 -8.079 14.564 1.00 94.06 103 SER A N 1
ATOM 724 C CA . SER A 1 103 ? -0.461 -9.230 15.070 1.00 94.06 103 SER A CA 1
ATOM 725 C C . SER A 1 103 ? -0.744 -10.498 14.273 1.00 94.06 103 SER A C 1
ATOM 727 O O . SER A 1 103 ? 0.197 -11.207 13.923 1.00 94.06 103 SER A O 1
ATOM 729 N N . ILE A 1 104 ? -2.007 -10.782 13.944 1.00 93.31 104 ILE A N 1
ATOM 730 C CA . ILE A 1 104 ? -2.348 -11.970 13.150 1.00 93.31 104 ILE A CA 1
ATOM 731 C C . ILE A 1 104 ? -1.904 -11.799 11.692 1.00 93.31 104 ILE A C 1
ATOM 733 O O . ILE A 1 104 ? -1.353 -12.738 11.117 1.00 93.31 104 ILE A O 1
ATOM 737 N N . GLY A 1 105 ? -2.072 -10.606 11.109 1.00 92.38 105 GLY A N 1
ATOM 738 C CA . GLY A 1 105 ? -1.597 -10.302 9.758 1.00 92.38 105 GLY A CA 1
ATOM 739 C C . GLY A 1 105 ? -0.104 -10.564 9.579 1.00 92.38 105 GLY A C 1
ATOM 740 O O . GLY A 1 105 ? 0.293 -11.334 8.704 1.00 92.38 105 GLY A O 1
ATOM 741 N N . PHE A 1 106 ? 0.726 -9.982 10.448 1.00 92.56 106 PHE A N 1
ATOM 742 C CA . PHE A 1 106 ? 2.167 -10.238 10.422 1.00 92.56 106 PHE A CA 1
ATOM 743 C C . PHE A 1 106 ? 2.518 -11.664 10.846 1.00 92.56 106 PHE A C 1
ATOM 745 O O . PHE A 1 106 ? 3.400 -12.269 10.244 1.00 92.56 106 PHE A O 1
ATOM 752 N N . GLY A 1 107 ? 1.821 -12.232 11.834 1.00 91.50 107 GLY A N 1
ATOM 753 C CA . GLY A 1 107 ? 2.078 -13.588 12.320 1.00 91.50 107 GLY A CA 1
ATOM 754 C C . GLY A 1 107 ? 1.939 -14.649 11.226 1.00 91.50 107 GLY A C 1
ATOM 755 O O . GLY A 1 107 ? 2.831 -15.479 11.061 1.00 91.50 107 GLY A O 1
ATOM 756 N N . LEU A 1 108 ? 0.869 -14.586 10.427 1.00 90.81 108 LEU A N 1
ATOM 757 C CA . LEU A 1 108 ? 0.640 -15.527 9.322 1.00 90.81 108 LEU A CA 1
ATOM 758 C C . LEU A 1 108 ? 1.593 -15.303 8.141 1.00 90.81 108 LEU A C 1
ATOM 760 O O . LEU A 1 108 ? 1.931 -16.256 7.441 1.00 90.81 108 LEU A O 1
ATOM 764 N N . GLN A 1 109 ? 2.034 -14.062 7.925 1.00 89.81 109 GLN A N 1
ATOM 765 C CA . GLN A 1 109 ? 3.031 -13.745 6.902 1.00 89.81 109 GLN A CA 1
ATOM 766 C C . GLN A 1 109 ? 4.431 -14.250 7.292 1.00 89.81 109 GLN A C 1
ATOM 768 O O . GLN A 1 109 ? 5.155 -14.760 6.440 1.00 89.81 109 GLN A O 1
ATOM 773 N N . LEU A 1 110 ? 4.808 -14.128 8.569 1.00 89.56 110 LEU A N 1
ATOM 774 C CA . LEU A 1 110 ? 6.115 -14.546 9.088 1.00 89.56 110 LEU A CA 1
ATOM 775 C C . LEU A 1 110 ? 6.217 -16.058 9.314 1.00 89.56 110 LEU A C 1
ATOM 777 O O . LEU A 1 110 ? 7.313 -16.608 9.218 1.00 89.56 110 LEU A O 1
ATOM 781 N N . VAL A 1 111 ? 5.097 -16.734 9.594 1.00 89.56 111 VAL A N 1
ATOM 782 C CA . VAL A 1 111 ? 5.048 -18.189 9.812 1.00 89.56 111 VAL A CA 1
ATOM 783 C C . VAL A 1 111 ? 4.011 -18.838 8.881 1.00 89.56 111 VAL A C 1
ATOM 785 O O . VAL A 1 111 ? 2.925 -19.226 9.322 1.00 89.56 111 VAL A O 1
ATOM 788 N N . PRO A 1 112 ? 4.331 -19.018 7.583 1.00 83.00 112 PRO A N 1
ATOM 789 C CA . PRO A 1 112 ? 3.416 -19.627 6.613 1.00 83.00 112 PRO A CA 1
ATOM 790 C C . PRO A 1 112 ? 3.048 -21.083 6.934 1.00 83.00 112 PRO A C 1
ATOM 792 O O . PRO A 1 112 ? 2.028 -21.596 6.463 1.00 83.00 112 PRO A O 1
ATOM 795 N N . ASP A 1 113 ? 3.877 -21.766 7.725 1.00 84.81 113 ASP A N 1
ATOM 796 C CA . ASP A 1 113 ? 3.684 -23.164 8.119 1.00 84.81 113 ASP A CA 1
ATOM 797 C C . ASP A 1 113 ? 2.537 -23.352 9.116 1.00 84.81 113 ASP A C 1
ATOM 799 O O . ASP A 1 113 ? 1.950 -24.432 9.179 1.00 84.81 113 ASP A O 1
ATOM 803 N N . ALA A 1 114 ? 2.106 -22.284 9.797 1.00 82.50 114 ALA A N 1
ATOM 804 C CA . ALA A 1 114 ? 0.898 -22.301 10.625 1.00 82.50 114 ALA A CA 1
ATOM 805 C C . ALA A 1 114 ? -0.365 -22.691 9.825 1.00 82.50 114 ALA A C 1
ATOM 807 O O . ALA A 1 114 ? -1.355 -23.150 10.390 1.00 82.50 114 ALA A O 1
ATOM 808 N N . LEU A 1 115 ? -0.322 -22.547 8.496 1.00 83.81 115 LEU A N 1
ATOM 809 C CA . LEU A 1 115 ? -1.414 -22.837 7.568 1.00 83.81 115 LEU A CA 1
ATOM 810 C C . LEU A 1 115 ? -1.229 -24.165 6.812 1.00 83.81 115 LEU A C 1
ATOM 812 O O . LEU A 1 115 ? -1.902 -24.396 5.806 1.00 83.81 115 LEU A O 1
ATOM 816 N N . GLN A 1 116 ? -0.346 -25.059 7.273 1.00 81.06 116 GLN A N 1
ATOM 817 C CA . GLN A 1 116 ? -0.025 -26.331 6.601 1.00 81.06 116 GLN A CA 1
ATOM 818 C C . GLN A 1 116 ? -1.233 -27.247 6.326 1.00 81.06 116 GLN A C 1
ATOM 820 O O . GLN A 1 116 ? -1.204 -28.020 5.373 1.00 81.06 116 GLN A O 1
ATOM 825 N N . HIS A 1 117 ? -2.303 -27.144 7.119 1.00 84.75 117 HIS A N 1
ATOM 826 C CA . HIS A 1 117 ? -3.521 -27.950 6.960 1.00 84.75 117 HIS A CA 1
ATOM 827 C C . HIS A 1 117 ? -4.614 -27.266 6.122 1.00 84.75 117 HIS A C 1
ATOM 829 O O . HIS A 1 117 ? -5.692 -27.830 5.943 1.00 84.75 117 HIS A O 1
ATOM 835 N N . THR A 1 118 ? -4.369 -26.055 5.615 1.00 84.75 118 THR A N 1
ATOM 836 C CA . THR A 1 118 ? -5.345 -25.324 4.793 1.00 84.75 118 THR A CA 1
ATOM 837 C C . THR A 1 118 ? -5.172 -25.621 3.301 1.00 84.75 118 THR A C 1
ATOM 839 O O . THR A 1 118 ? -4.054 -25.872 2.844 1.00 84.75 118 THR A O 1
ATOM 842 N N . PRO A 1 119 ? -6.262 -25.595 2.510 1.00 85.56 119 PRO A N 1
ATOM 843 C CA . PRO A 1 119 ? -6.178 -25.809 1.069 1.00 85.56 119 PRO A CA 1
ATOM 844 C C . PRO A 1 119 ? -5.294 -24.742 0.409 1.00 85.56 119 PRO A C 1
ATOM 846 O O . PRO A 1 119 ? -5.323 -23.575 0.796 1.00 85.56 119 PRO A O 1
ATOM 849 N N . GLY A 1 120 ? -4.522 -25.130 -0.612 1.00 82.19 120 GLY A N 1
ATOM 850 C CA . GLY A 1 120 ? -3.453 -24.294 -1.179 1.00 82.19 120 GLY A CA 1
ATOM 851 C C . GLY A 1 120 ? -3.892 -22.896 -1.632 1.00 82.19 120 GLY A C 1
ATOM 852 O O . GLY A 1 120 ? -3.166 -21.930 -1.416 1.00 82.19 120 GLY A O 1
ATOM 853 N N . TRP A 1 121 ? -5.105 -22.760 -2.178 1.00 84.50 121 TRP A N 1
ATOM 854 C CA . TRP A 1 121 ? -5.658 -21.457 -2.565 1.00 84.50 121 TRP A CA 1
ATOM 855 C C . TRP A 1 121 ? -5.893 -20.538 -1.354 1.00 84.50 121 TRP A C 1
ATOM 857 O O . TRP A 1 121 ? -5.623 -19.342 -1.423 1.00 84.50 121 TRP A O 1
ATOM 867 N N . LEU A 1 122 ? -6.337 -21.099 -0.225 1.00 84.38 122 LEU A N 1
ATOM 868 C CA . LEU A 1 122 ? -6.582 -20.360 1.010 1.00 84.38 122 LEU A CA 1
ATOM 869 C C . LEU A 1 122 ? -5.267 -20.018 1.716 1.00 84.38 122 LEU A C 1
ATOM 871 O O . LEU A 1 122 ? -5.131 -18.915 2.242 1.00 84.38 122 LEU A O 1
ATOM 875 N N . LYS A 1 123 ? -4.278 -20.921 1.658 1.00 85.38 123 LYS A N 1
ATOM 876 C CA . LYS A 1 123 ? -2.925 -20.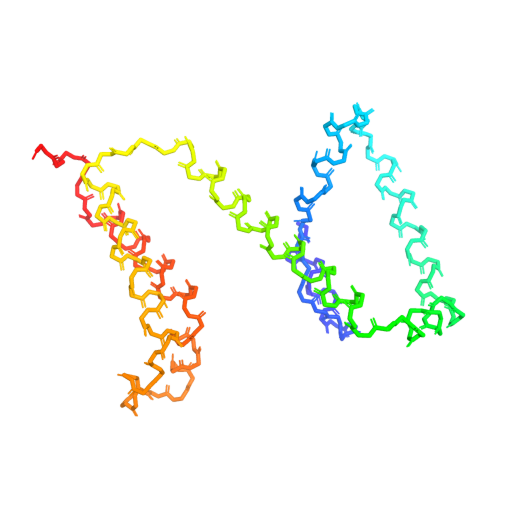660 2.163 1.00 85.38 123 LYS A CA 1
ATOM 877 C C . LYS A 1 123 ? -2.337 -19.412 1.505 1.00 85.38 123 LYS A C 1
ATOM 879 O O . LYS A 1 123 ? -1.916 -18.516 2.223 1.00 85.38 123 LYS A O 1
ATOM 884 N N . ILE A 1 124 ? -2.396 -19.296 0.174 1.00 85.62 124 ILE A N 1
ATOM 885 C CA . ILE A 1 124 ? -1.888 -18.118 -0.557 1.00 85.62 124 ILE A CA 1
ATOM 886 C C . ILE A 1 124 ? -2.541 -16.826 -0.044 1.00 85.62 124 ILE A C 1
ATOM 888 O O . ILE A 1 124 ? -1.842 -15.867 0.289 1.00 85.62 124 ILE A O 1
ATOM 892 N N . LEU A 1 125 ? -3.870 -16.816 0.084 1.00 87.50 125 LEU A N 1
ATOM 893 C CA . LEU A 1 125 ? -4.616 -15.642 0.543 1.00 87.50 125 LEU A CA 1
ATOM 894 C C . LEU A 1 125 ? -4.271 -15.261 1.988 1.00 87.50 125 LEU A C 1
ATOM 896 O O . LEU A 1 125 ? -4.020 -14.090 2.270 1.00 87.50 125 LEU A O 1
ATOM 900 N N . LEU A 1 126 ? -4.210 -16.235 2.896 1.00 86.75 126 LEU A N 1
ATOM 901 C CA . LEU A 1 126 ? -3.926 -15.992 4.311 1.00 86.75 126 LEU A CA 1
ATOM 902 C C . LEU A 1 126 ? -2.449 -15.646 4.566 1.00 86.75 126 LEU A C 1
ATOM 904 O O . LEU A 1 126 ? -2.160 -14.817 5.422 1.00 86.75 126 LEU A O 1
ATOM 908 N N . THR A 1 127 ? -1.511 -16.179 3.782 1.00 86.94 127 THR A N 1
ATOM 909 C CA . THR A 1 127 ? -0.083 -15.813 3.889 1.00 86.94 127 THR A CA 1
ATOM 910 C C . THR A 1 127 ? 0.236 -14.415 3.358 1.00 86.94 127 THR A C 1
ATOM 912 O O . THR A 1 127 ? 1.308 -13.887 3.639 1.00 86.94 127 THR A O 1
ATOM 915 N N . SER A 1 128 ? -0.691 -13.771 2.635 1.00 87.00 128 SER A N 1
ATOM 916 C CA . SER A 1 128 ? -0.495 -12.391 2.164 1.00 87.00 128 SER A CA 1
ATOM 917 C C . SER A 1 128 ? -0.347 -11.378 3.309 1.00 87.00 128 SER A C 1
ATOM 919 O O . SER A 1 128 ? 0.166 -10.282 3.088 1.00 87.00 128 SER A O 1
ATOM 921 N N . GLY A 1 129 ? -0.806 -11.721 4.521 1.00 85.62 129 GLY A N 1
ATOM 922 C CA . GLY A 1 129 ? -0.802 -10.871 5.717 1.00 85.62 129 GLY A CA 1
ATOM 923 C C . GLY A 1 129 ? -1.832 -9.736 5.679 1.00 85.62 129 GLY A C 1
ATOM 924 O O . GLY A 1 129 ? -2.508 -9.480 6.673 1.00 85.62 129 GLY A O 1
ATOM 925 N N . LEU A 1 130 ? -2.030 -9.114 4.513 1.00 91.12 130 LEU A N 1
ATOM 926 C CA . LEU A 1 130 ? -2.999 -8.038 4.302 1.00 91.12 130 LEU A CA 1
ATOM 927 C C . LEU A 1 130 ? -4.448 -8.524 4.435 1.00 91.12 130 LEU A C 1
ATOM 929 O O . LEU A 1 130 ? -5.230 -7.919 5.163 1.00 91.12 130 LEU A O 1
ATOM 933 N N . LEU A 1 131 ? -4.810 -9.611 3.742 1.00 92.44 131 LEU A N 1
ATOM 934 C CA . LEU A 1 131 ? -6.171 -10.155 3.777 1.00 92.44 131 LEU A CA 1
ATOM 935 C C . LEU A 1 131 ? -6.631 -10.558 5.183 1.00 92.44 131 LEU A C 1
ATOM 937 O O . LEU A 1 131 ? -7.695 -10.089 5.588 1.00 92.44 131 LEU A O 1
ATOM 941 N N . PRO A 1 132 ? -5.886 -11.382 5.949 1.00 91.69 132 PRO A N 1
ATOM 942 C CA . PRO A 1 132 ? -6.314 -11.746 7.297 1.00 91.69 132 PRO A CA 1
ATOM 943 C C . PRO A 1 132 ? -6.375 -10.538 8.237 1.00 91.69 132 PRO A C 1
ATOM 945 O O . PRO A 1 132 ? -7.318 -10.450 9.019 1.00 91.69 132 PRO A O 1
ATOM 948 N N . ALA A 1 133 ? -5.440 -9.582 8.134 1.00 94.06 133 ALA A N 1
ATOM 949 C CA . ALA A 1 133 ? -5.488 -8.355 8.929 1.00 94.06 133 ALA A CA 1
ATOM 950 C C . ALA A 1 133 ? -6.740 -7.523 8.624 1.00 94.06 133 ALA A C 1
ATOM 952 O O . ALA A 1 133 ? -7.462 -7.136 9.538 1.00 94.06 133 ALA A O 1
ATOM 953 N N . ALA A 1 134 ? -7.029 -7.275 7.343 1.00 94.50 134 ALA A N 1
ATOM 954 C CA . ALA A 1 134 ? -8.195 -6.500 6.928 1.00 94.50 134 ALA A CA 1
ATOM 955 C C . ALA A 1 134 ? -9.506 -7.200 7.309 1.00 94.50 134 ALA A C 1
ATOM 957 O O . ALA A 1 134 ? -10.416 -6.565 7.838 1.00 94.50 134 ALA A O 1
ATOM 958 N N . PHE A 1 135 ? -9.588 -8.513 7.086 1.00 94.50 135 PHE A N 1
ATOM 959 C CA . PHE A 1 135 ? -10.751 -9.311 7.456 1.00 94.50 135 PHE A CA 1
ATOM 960 C C . PHE A 1 135 ? -11.017 -9.243 8.963 1.00 94.50 135 PHE A C 1
ATOM 962 O O . PHE A 1 135 ? -12.135 -8.938 9.369 1.00 94.50 135 PHE A O 1
ATOM 969 N N . LEU A 1 136 ? -9.990 -9.452 9.792 1.00 94.25 136 LEU A N 1
ATOM 970 C CA . LEU A 1 136 ? -10.119 -9.355 11.245 1.00 94.25 136 LEU A CA 1
ATOM 971 C C . LEU A 1 136 ? -10.486 -7.947 11.701 1.00 94.25 136 LEU A C 1
ATOM 973 O O . LEU A 1 136 ? -11.368 -7.814 12.542 1.00 94.25 136 LEU A O 1
ATOM 977 N N . ALA A 1 137 ? -9.881 -6.907 11.126 1.00 94.81 137 ALA A N 1
ATOM 978 C CA . ALA A 1 137 ? -10.198 -5.530 11.485 1.00 94.81 137 ALA A CA 1
ATOM 979 C C . ALA A 1 137 ? -11.675 -5.209 11.222 1.00 94.81 137 ALA A C 1
ATOM 981 O O . ALA A 1 137 ? -12.341 -4.631 12.079 1.00 94.81 137 ALA A O 1
ATOM 982 N N . ILE A 1 138 ? -12.206 -5.638 10.072 1.00 95.38 138 ILE A N 1
ATOM 983 C CA . ILE A 1 138 ? -13.617 -5.456 9.708 1.00 95.38 138 ILE A CA 1
ATOM 984 C C . ILE A 1 138 ? -14.523 -6.258 10.646 1.00 95.38 138 ILE A C 1
ATOM 986 O O . ILE A 1 138 ? -15.464 -5.705 11.212 1.00 95.38 138 ILE A O 1
ATOM 990 N N . VAL A 1 139 ? -14.233 -7.546 10.837 1.00 95.81 139 VAL A N 1
ATOM 991 C CA . VAL A 1 139 ? -15.056 -8.444 11.659 1.00 95.81 139 VAL A CA 1
ATOM 992 C C . VAL A 1 139 ? -15.081 -7.987 13.115 1.00 95.81 139 VAL A C 1
ATOM 994 O O . VAL A 1 139 ? -16.155 -7.877 13.701 1.00 95.81 139 VAL A O 1
ATOM 997 N N . LEU A 1 140 ? -13.926 -7.662 13.696 1.00 93.38 140 LEU A N 1
ATOM 998 C CA . LEU A 1 140 ? -13.842 -7.174 15.071 1.00 93.38 140 LEU A CA 1
ATOM 999 C C . LEU A 1 140 ? -14.513 -5.809 15.222 1.00 93.38 140 LEU A C 1
ATOM 1001 O O . LEU A 1 140 ? -15.174 -5.585 16.229 1.00 93.38 140 LEU A O 1
ATOM 1005 N N . ASN A 1 141 ? -14.410 -4.923 14.226 1.00 94.19 141 ASN A N 1
ATOM 1006 C CA . ASN A 1 141 ? -15.124 -3.650 14.257 1.00 94.19 141 ASN A CA 1
ATOM 1007 C C . ASN A 1 141 ? -16.651 -3.811 14.154 1.00 94.19 141 ASN A C 1
ATOM 1009 O O . ASN A 1 141 ? -17.367 -2.974 14.691 1.00 94.19 141 ASN A O 1
ATOM 1013 N N . LEU A 1 142 ? -17.160 -4.856 13.492 1.00 93.06 142 LEU A N 1
ATOM 1014 C CA . LEU A 1 142 ? -18.600 -5.144 13.459 1.00 93.06 142 LEU A CA 1
ATOM 1015 C C . LEU A 1 142 ? -19.103 -5.824 14.739 1.00 93.06 142 LEU A C 1
ATOM 1017 O O . LEU A 1 142 ? -20.230 -5.574 15.153 1.00 93.06 142 LEU A O 1
ATOM 1021 N N . ILE A 1 143 ? -18.306 -6.721 15.325 1.00 93.19 143 ILE A N 1
ATOM 1022 C CA . ILE A 1 143 ? -18.733 -7.548 16.464 1.00 93.19 143 ILE A CA 1
ATOM 1023 C C . ILE A 1 143 ? -18.546 -6.819 17.798 1.00 93.19 143 ILE A C 1
ATOM 1025 O O . ILE A 1 143 ? -19.362 -6.995 18.702 1.00 93.19 143 ILE A O 1
ATOM 1029 N N . LEU A 1 144 ? -17.473 -6.037 17.956 1.00 89.94 144 LEU A N 1
ATOM 1030 C CA . LEU A 1 144 ? -17.199 -5.359 19.221 1.00 89.94 144 LEU A CA 1
ATOM 1031 C C . LEU A 1 144 ? -18.123 -4.143 19.395 1.00 89.94 144 LEU A C 1
ATOM 1033 O O . LEU A 1 144 ? -18.088 -3.244 18.542 1.00 89.94 144 LEU A O 1
ATOM 1037 N N . PRO A 1 145 ? -18.880 -4.073 20.509 1.00 84.38 145 PRO A N 1
ATOM 1038 C CA . PRO A 1 145 ? -19.751 -2.939 20.803 1.00 84.38 145 PRO A CA 1
ATOM 1039 C C . PRO A 1 145 ? -18.935 -1.650 20.927 1.00 84.38 145 PRO A C 1
ATOM 1041 O O . PRO A 1 145 ? -17.748 -1.694 21.253 1.00 84.38 145 PRO A O 1
ATOM 1044 N N . GLU A 1 146 ? -19.553 -0.508 20.621 1.00 77.44 146 GLU A N 1
ATOM 1045 C CA . GLU A 1 146 ? -18.896 0.807 20.673 1.00 77.44 146 GLU A CA 1
ATOM 1046 C C . GLU A 1 146 ? -18.561 1.224 22.115 1.00 77.44 146 GLU A C 1
ATOM 1048 O O . GLU A 1 146 ? -17.493 1.793 22.350 1.00 77.44 146 GLU A O 1
ATOM 1053 N N . ASP A 1 147 ? -19.399 0.817 23.071 1.00 66.12 147 ASP A N 1
ATOM 1054 C CA . ASP A 1 147 ? -19.230 1.048 24.505 1.00 66.12 147 ASP A CA 1
ATOM 1055 C C . ASP A 1 147 ? -18.465 -0.120 25.148 1.00 66.12 147 ASP A C 1
ATOM 1057 O O . ASP A 1 147 ? -19.040 -1.091 25.647 1.00 66.12 147 ASP A O 1
ATOM 1061 N N . ILE A 1 148 ? -17.135 -0.056 25.091 1.00 59.03 148 ILE A N 1
ATOM 1062 C CA . ILE A 1 148 ? -16.274 -0.823 25.998 1.00 59.03 148 ILE A CA 1
ATOM 1063 C C . ILE A 1 148 ? -15.800 0.163 27.061 1.00 59.03 148 ILE A C 1
ATOM 1065 O O . ILE A 1 148 ? -14.722 0.744 26.910 1.00 59.03 148 ILE A O 1
ATOM 1069 N N . ASP A 1 149 ? -16.639 0.392 28.070 1.00 44.94 149 ASP A N 1
ATOM 1070 C CA . ASP A 1 149 ? -16.235 1.086 29.299 1.00 44.94 149 ASP A CA 1
ATOM 1071 C C . ASP A 1 149 ? -15.014 0.394 29.947 1.00 44.94 149 ASP A C 1
ATOM 1073 O O . ASP A 1 149 ? -14.987 -0.861 30.039 1.00 44.94 149 ASP A O 1
#